Protein AF-A0A535PB67-F1 (afdb_monomer_lite)

Secondary structure (DSSP, 8-state):
--HHHHHHHHHHHHHHHHHHHHHHHTT--HHHHHHHTTS-HHHHHHHHTTGGG----HHHHHHHHHHHHHTTS---HHHHHTT-

pLDDT: mean 71.73, std 11.72, range [42.09, 85.19]

Structure (mmCIF, N/CA/C/O backbone):
data_AF-A0A535PB67-F1
#
_entry.id   AF-A0A535PB67-F1
#
loop_
_atom_site.group_PDB
_atom_site.id
_atom_site.type_symbol
_atom_site.label_atom_id
_atom_site.label_alt_id
_atom_site.label_comp_id
_atom_site.label_asym_id
_atom_site.label_entity_id
_atom_site.label_seq_id
_atom_site.pdbx_PDB_ins_code
_atom_site.Cartn_x
_atom_site.Cartn_y
_atom_site.Cartn_z
_atom_site.occupancy
_atom_site.B_iso_or_equiv
_atom_site.auth_seq_id
_atom_site.auth_comp_id
_atom_site.auth_asym_id
_atom_site.auth_atom_id
_atom_site.pdbx_PDB_model_num
ATOM 1 N N . MET A 1 1 ? 27.011 12.035 -13.698 1.00 42.09 1 MET A N 1
ATOM 2 C CA . MET A 1 1 ? 26.008 11.249 -12.947 1.00 42.09 1 MET A CA 1
ATOM 3 C C . MET A 1 1 ? 24.714 12.058 -12.928 1.00 42.09 1 MET A C 1
ATOM 5 O O . MET A 1 1 ? 24.736 13.185 -12.449 1.00 42.09 1 MET A O 1
ATOM 9 N N . ASN A 1 2 ? 23.649 11.587 -13.581 1.00 43.34 2 ASN A N 1
ATOM 10 C CA . ASN A 1 2 ? 22.494 12.418 -13.949 1.00 43.34 2 ASN A CA 1
ATOM 11 C C . ASN A 1 2 ? 21.587 12.729 -12.746 1.00 43.34 2 ASN A C 1
ATOM 13 O O . ASN A 1 2 ? 20.948 11.830 -12.205 1.00 43.34 2 ASN A O 1
ATOM 17 N N . ARG A 1 3 ? 21.479 14.018 -12.389 1.00 56.81 3 ARG A N 1
ATOM 18 C CA . ARG A 1 3 ? 20.646 14.562 -11.293 1.00 56.81 3 ARG A CA 1
ATOM 19 C C . ARG A 1 3 ? 19.181 14.085 -11.358 1.00 56.81 3 ARG A C 1
ATOM 21 O O . ARG A 1 3 ? 18.548 13.881 -10.332 1.00 56.81 3 ARG A O 1
ATOM 28 N N . HIS A 1 4 ? 18.683 13.819 -12.566 1.00 51.53 4 HIS A N 1
ATOM 29 C CA . HIS A 1 4 ? 17.328 13.333 -12.845 1.00 51.53 4 HIS A CA 1
ATOM 30 C C . HIS A 1 4 ? 17.062 11.892 -12.356 1.00 51.53 4 HIS A C 1
ATOM 32 O O . HIS A 1 4 ? 15.948 11.571 -11.941 1.00 51.53 4 HIS A O 1
ATOM 38 N N . LEU A 1 5 ? 18.083 11.023 -12.368 1.00 52.16 5 LEU A N 1
ATOM 39 C CA . LEU A 1 5 ? 17.964 9.659 -11.836 1.00 52.16 5 LEU A CA 1
ATOM 40 C C . LEU A 1 5 ? 17.945 9.673 -10.302 1.00 52.16 5 LEU A C 1
ATOM 42 O O . LEU A 1 5 ? 17.183 8.930 -9.696 1.00 52.16 5 LEU A O 1
ATOM 46 N N . GLN A 1 6 ? 18.735 10.561 -9.688 1.00 55.81 6 GLN A N 1
ATOM 47 C CA . GLN A 1 6 ? 18.739 10.761 -8.236 1.00 55.81 6 GLN A CA 1
ATOM 48 C C . GLN A 1 6 ? 17.384 11.257 -7.728 1.00 55.81 6 GLN A C 1
ATOM 50 O O . GLN A 1 6 ? 16.831 10.644 -6.822 1.00 55.81 6 GLN A O 1
ATOM 55 N N . GLN A 1 7 ? 16.793 12.266 -8.378 1.00 54.91 7 GLN A N 1
ATOM 56 C CA . GLN A 1 7 ? 15.473 12.776 -7.983 1.00 54.91 7 GLN A CA 1
ATOM 57 C C . GLN A 1 7 ? 14.384 11.698 -8.073 1.00 54.91 7 GLN A C 1
ATOM 59 O O . GLN A 1 7 ? 13.525 11.608 -7.200 1.00 54.91 7 GLN A O 1
ATOM 64 N N . SER A 1 8 ? 14.464 10.828 -9.085 1.00 63.47 8 SER A N 1
ATOM 65 C CA . SER A 1 8 ? 13.537 9.703 -9.243 1.00 63.47 8 SER A CA 1
ATOM 66 C C . SER A 1 8 ? 13.710 8.651 -8.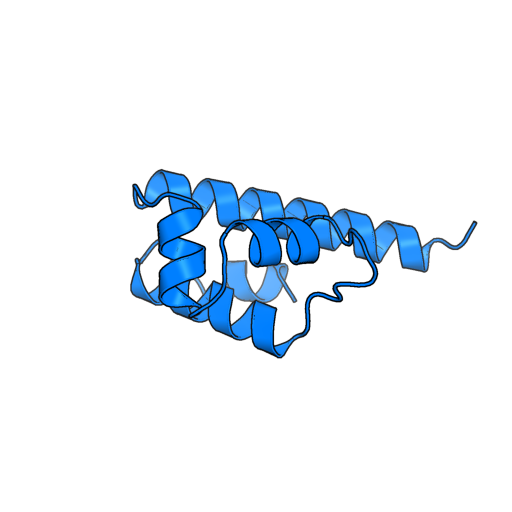137 1.00 63.47 8 SER A C 1
ATOM 68 O O . SER A 1 8 ? 12.728 8.076 -7.679 1.00 63.47 8 SER A O 1
ATOM 70 N N . MET A 1 9 ? 14.940 8.410 -7.668 1.00 65.50 9 MET A N 1
ATOM 71 C CA . MET A 1 9 ? 15.213 7.484 -6.560 1.00 65.50 9 MET A CA 1
ATOM 72 C C . MET A 1 9 ? 14.810 8.061 -5.196 1.00 65.50 9 MET A C 1
ATOM 74 O O . MET A 1 9 ? 14.299 7.328 -4.349 1.00 65.50 9 MET A O 1
ATOM 78 N N . GLU A 1 10 ? 15.007 9.362 -4.979 1.00 69.19 10 GLU A N 1
ATOM 79 C CA . GLU A 1 10 ? 14.615 10.061 -3.748 1.00 69.19 10 GLU A CA 1
ATOM 80 C C . GLU A 1 10 ? 13.089 10.137 -3.611 1.00 69.19 10 GLU A C 1
ATOM 82 O O . GLU A 1 10 ? 12.552 9.806 -2.552 1.00 69.19 10 GLU A O 1
ATOM 87 N N . ALA A 1 11 ? 12.381 10.474 -4.694 1.00 70.00 11 ALA A N 1
ATOM 88 C CA . ALA A 1 11 ? 10.919 10.452 -4.736 1.00 70.00 11 ALA A CA 1
ATOM 89 C C . ALA A 1 11 ? 10.365 9.043 -4.466 1.00 70.00 11 ALA A C 1
ATOM 91 O O . ALA A 1 11 ? 9.458 8.873 -3.654 1.00 70.00 11 ALA A O 1
ATOM 92 N N . LEU A 1 12 ? 10.965 8.008 -5.067 1.00 70.62 12 LEU A N 1
ATOM 93 C CA . LEU A 1 12 ? 10.556 6.618 -4.845 1.00 70.62 12 LEU A CA 1
ATOM 94 C C . LEU A 1 12 ? 10.828 6.147 -3.405 1.00 70.62 12 LEU A C 1
ATOM 96 O O . LEU A 1 12 ? 10.045 5.384 -2.837 1.00 70.62 12 LEU A O 1
ATOM 100 N N . THR A 1 13 ? 11.922 6.618 -2.800 1.00 74.06 13 THR A N 1
ATOM 101 C CA . THR A 1 13 ? 12.256 6.327 -1.398 1.00 74.06 13 THR A CA 1
ATOM 102 C C . THR A 1 13 ? 11.224 6.946 -0.462 1.00 74.06 13 THR A C 1
ATOM 104 O O . THR A 1 13 ? 10.655 6.227 0.359 1.00 74.06 13 THR A O 1
ATOM 107 N N . ARG A 1 14 ? 10.890 8.231 -0.648 1.00 74.69 14 ARG A N 1
ATOM 108 C CA . ARG A 1 14 ? 9.837 8.896 0.136 1.00 74.69 14 ARG A CA 1
ATOM 109 C C . ARG A 1 14 ? 8.479 8.227 -0.044 1.00 74.69 14 ARG A C 1
ATOM 111 O O . ARG A 1 14 ? 7.798 7.956 0.942 1.00 74.69 14 ARG A O 1
ATOM 118 N N . PHE A 1 15 ? 8.133 7.874 -1.283 1.00 75.50 15 PHE A N 1
ATOM 119 C CA . PHE A 1 15 ? 6.907 7.141 -1.589 1.00 75.50 15 PHE A CA 1
ATOM 120 C C . PHE A 1 15 ? 6.818 5.844 -0.792 1.00 75.50 15 PHE A C 1
ATOM 122 O O . PHE A 1 15 ? 5.820 5.557 -0.130 1.00 75.50 15 PHE A O 1
ATOM 129 N N . ARG A 1 16 ? 7.898 5.064 -0.804 1.00 76.44 16 ARG A N 1
ATOM 130 C CA . ARG A 1 16 ? 7.976 3.815 -0.058 1.00 76.44 16 ARG A CA 1
ATOM 131 C C . ARG A 1 16 ? 7.812 4.036 1.444 1.00 76.44 16 ARG A C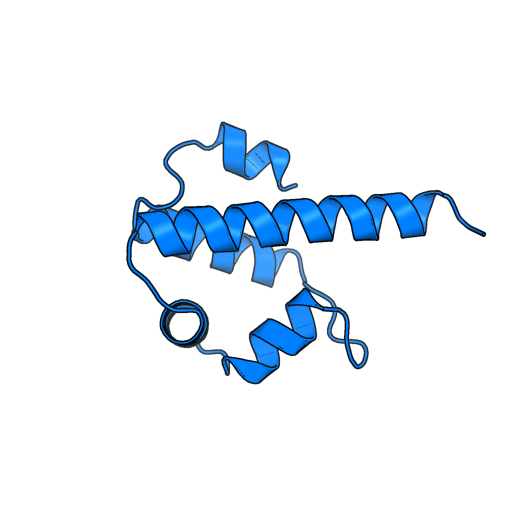 1
ATOM 133 O O . ARG A 1 16 ? 7.099 3.262 2.080 1.00 76.44 16 ARG A O 1
ATOM 140 N N . GLU A 1 17 ? 8.489 5.024 2.016 1.00 80.31 17 GLU A N 1
ATOM 141 C CA . GLU A 1 17 ? 8.397 5.309 3.450 1.00 80.31 17 GLU A CA 1
ATOM 142 C C . GLU A 1 17 ? 6.969 5.675 3.856 1.00 80.31 17 GLU A C 1
ATOM 144 O O . GLU A 1 17 ? 6.453 5.119 4.828 1.00 80.31 17 GLU A O 1
ATOM 149 N N . GLN A 1 18 ? 6.291 6.504 3.061 1.00 78.75 18 GLN A N 1
ATOM 150 C CA . GLN A 1 18 ? 4.908 6.891 3.325 1.00 78.75 18 GLN A CA 1
ATOM 151 C C . GLN A 1 18 ? 3.956 5.696 3.203 1.00 78.75 18 GLN A C 1
ATOM 153 O O . GLN A 1 18 ? 3.140 5.475 4.094 1.00 78.75 18 GLN A O 1
ATOM 158 N N . VAL A 1 19 ? 4.127 4.841 2.187 1.00 78.44 19 VAL A N 1
ATOM 159 C CA . VAL A 1 19 ? 3.362 3.588 2.048 1.00 78.44 19 VAL A CA 1
ATOM 160 C C . VAL A 1 19 ? 3.583 2.658 3.244 1.00 78.44 19 VAL A C 1
ATOM 162 O O . VAL A 1 19 ? 2.628 2.069 3.749 1.00 78.44 19 VAL A O 1
ATOM 165 N N . ILE A 1 20 ? 4.824 2.502 3.716 1.00 80.75 20 ILE A N 1
ATOM 166 C CA . ILE A 1 20 ? 5.134 1.657 4.880 1.00 80.75 20 ILE A CA 1
ATOM 167 C C . ILE A 1 20 ? 4.509 2.234 6.152 1.00 80.75 20 ILE A C 1
ATOM 169 O O . ILE A 1 20 ? 3.942 1.468 6.933 1.00 80.75 20 ILE A O 1
ATOM 173 N N . SER A 1 21 ? 4.608 3.550 6.350 1.00 82.62 21 SER A N 1
ATOM 174 C CA . SER A 1 21 ? 4.054 4.251 7.510 1.00 82.62 21 SER A CA 1
ATOM 175 C C . SER A 1 21 ? 2.529 4.152 7.539 1.00 82.62 21 SER A C 1
ATOM 177 O O . SER A 1 21 ? 1.980 3.604 8.492 1.00 82.62 21 SER A O 1
ATOM 179 N N . ALA A 1 22 ? 1.863 4.542 6.448 1.00 79.94 22 ALA A N 1
ATOM 180 C CA . ALA A 1 22 ? 0.412 4.473 6.286 1.00 79.94 22 ALA A CA 1
ATOM 181 C C . ALA A 1 22 ? -0.106 3.050 6.532 1.00 79.94 22 ALA A C 1
ATOM 183 O O . ALA A 1 22 ? -1.016 2.816 7.327 1.00 79.94 22 ALA A O 1
ATOM 184 N N . ARG A 1 23 ? 0.532 2.055 5.905 1.00 83.69 23 ARG A N 1
ATOM 185 C CA . ARG A 1 23 ? 0.158 0.651 6.077 1.00 83.69 23 ARG A CA 1
ATOM 186 C C . ARG A 1 23 ? 0.327 0.178 7.523 1.00 83.69 23 ARG A C 1
ATOM 188 O O . ARG A 1 23 ? -0.535 -0.536 8.025 1.00 83.69 23 ARG A O 1
ATOM 195 N N . ARG A 1 24 ? 1.425 0.564 8.189 1.00 81.81 24 ARG A N 1
ATOM 196 C CA . ARG A 1 24 ? 1.654 0.253 9.610 1.00 81.81 24 ARG A CA 1
ATOM 197 C C . ARG A 1 24 ? 0.606 0.904 10.503 1.00 81.81 24 ARG A C 1
ATOM 199 O O . ARG A 1 24 ? 0.116 0.232 11.402 1.00 81.81 24 ARG A O 1
ATOM 206 N N . GLN A 1 25 ? 0.259 2.165 10.256 1.00 80.81 25 GLN A N 1
ATOM 207 C CA . GLN A 1 25 ? -0.775 2.876 11.009 1.00 80.81 25 GLN A CA 1
ATOM 208 C C . GLN A 1 25 ? -2.142 2.202 10.870 1.00 80.81 25 GLN A C 1
ATOM 210 O O . GLN A 1 25 ? -2.863 2.076 11.853 1.00 80.81 25 GLN A O 1
ATOM 215 N N . ALA A 1 26 ? -2.456 1.693 9.679 1.00 80.25 26 ALA A N 1
ATOM 216 C CA . ALA A 1 26 ? -3.675 0.933 9.428 1.00 80.25 26 ALA A CA 1
ATOM 217 C C . ALA A 1 26 ? -3.606 -0.540 9.892 1.00 80.25 26 ALA A C 1
ATOM 219 O O . ALA A 1 26 ? -4.586 -1.266 9.766 1.00 80.25 26 ALA A O 1
ATOM 220 N N . GLY A 1 27 ? -2.468 -1.000 10.428 1.00 84.94 27 GLY A N 1
ATOM 221 C CA . GLY A 1 27 ? -2.302 -2.358 10.959 1.00 84.94 27 GLY A CA 1
ATOM 222 C C . GLY A 1 27 ? -2.083 -3.458 9.911 1.00 84.94 27 GLY A C 1
ATOM 223 O O . GLY A 1 27 ? -2.112 -4.637 10.258 1.00 84.94 27 GLY A O 1
ATOM 224 N N . TYR A 1 28 ? -1.828 -3.108 8.646 1.00 84.44 28 TYR A N 1
ATOM 225 C CA . TYR A 1 28 ? -1.666 -4.078 7.556 1.00 84.44 28 TYR A CA 1
ATOM 226 C C . TYR A 1 28 ? -0.194 -4.467 7.314 1.00 84.44 28 TYR A C 1
ATOM 228 O O . TYR A 1 28 ? 0.752 -3.688 7.504 1.00 84.44 28 TYR A O 1
ATOM 236 N N . LEU A 1 29 ? 0.036 -5.694 6.839 1.00 83.69 29 LEU A N 1
ATOM 237 C CA . LEU A 1 29 ? 1.363 -6.183 6.465 1.00 83.69 29 LEU A CA 1
ATOM 238 C C . LEU A 1 29 ? 1.607 -6.013 4.963 1.00 83.69 29 LEU A C 1
ATOM 240 O O . LEU A 1 29 ? 0.699 -5.811 4.162 1.00 83.69 29 LEU A O 1
ATOM 244 N N . GLN A 1 30 ? 2.873 -6.108 4.544 1.00 80.94 30 GLN A N 1
ATOM 245 C CA . GLN A 1 30 ? 3.231 -5.971 3.125 1.00 80.94 30 GLN A CA 1
ATOM 246 C C . GLN A 1 30 ? 2.541 -7.009 2.244 1.00 80.94 30 GLN A C 1
ATOM 248 O O . GLN A 1 30 ? 2.187 -6.700 1.111 1.00 80.94 30 GLN A O 1
ATOM 253 N N . LYS A 1 31 ? 2.326 -8.210 2.787 1.00 82.94 31 LYS A N 1
ATOM 254 C CA . LYS A 1 31 ? 1.587 -9.283 2.125 1.00 82.94 31 LYS A CA 1
ATOM 255 C C . LYS A 1 31 ? 0.118 -8.928 1.895 1.00 82.94 31 LYS A C 1
ATOM 257 O O . LYS A 1 31 ? -0.402 -9.301 0.858 1.00 82.94 31 LYS A O 1
ATOM 262 N N . ASP A 1 32 ? -0.517 -8.177 2.797 1.00 84.56 32 ASP A N 1
ATOM 263 C CA . ASP A 1 32 ? -1.905 -7.737 2.618 1.00 84.56 32 ASP A CA 1
ATOM 264 C C . ASP A 1 32 ? -1.985 -6.711 1.492 1.00 84.56 32 ASP A C 1
ATOM 266 O O . ASP A 1 32 ? -2.906 -6.740 0.684 1.00 84.56 32 ASP A O 1
ATOM 270 N N . LEU A 1 33 ? -0.977 -5.832 1.393 1.00 82.94 33 LEU A N 1
ATOM 271 C CA . LEU A 1 33 ? -0.916 -4.835 0.320 1.00 82.94 33 LEU A CA 1
ATOM 272 C C . LEU A 1 33 ? -0.686 -5.525 -1.019 1.00 82.94 33 LEU A C 1
ATOM 274 O O . LEU A 1 33 ? -1.322 -5.188 -2.008 1.00 82.94 33 LEU A O 1
ATOM 278 N N . ALA A 1 34 ? 0.189 -6.526 -1.035 1.00 85.19 34 ALA A N 1
ATOM 279 C CA . ALA A 1 34 ? 0.421 -7.351 -2.205 1.00 85.19 34 ALA A CA 1
ATOM 280 C C . ALA A 1 34 ? -0.852 -8.119 -2.609 1.00 85.19 34 ALA A C 1
ATOM 282 O O . ALA A 1 34 ? -1.267 -8.036 -3.760 1.00 85.19 34 ALA A O 1
ATOM 283 N N . ALA A 1 35 ? -1.540 -8.746 -1.651 1.00 84.31 35 ALA A N 1
ATOM 284 C CA . ALA A 1 35 ? -2.795 -9.457 -1.881 1.00 84.31 35 ALA A CA 1
ATOM 285 C C . ALA A 1 35 ? -3.893 -8.541 -2.445 1.00 84.31 35 ALA A C 1
ATOM 287 O O . ALA A 1 35 ? -4.555 -8.906 -3.412 1.00 84.31 35 ALA A O 1
ATOM 288 N N . ALA A 1 36 ? -4.044 -7.329 -1.904 1.00 84.25 36 ALA A N 1
ATOM 289 C CA . ALA A 1 36 ? -5.002 -6.339 -2.398 1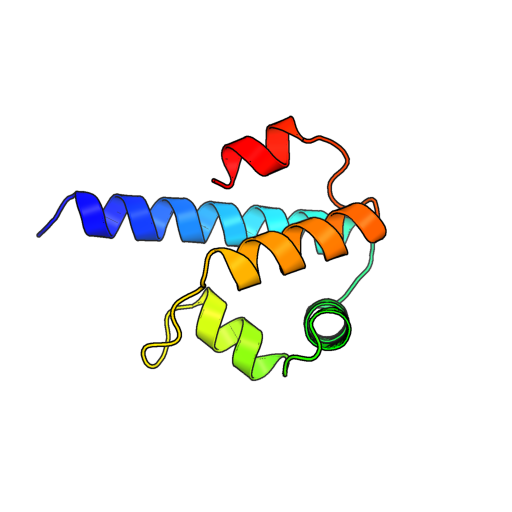.00 84.25 36 ALA A CA 1
ATOM 290 C C . ALA A 1 36 ? -4.672 -5.832 -3.813 1.00 84.25 36 ALA A C 1
ATOM 292 O O . ALA A 1 36 ? -5.572 -5.502 -4.582 1.00 84.25 36 ALA A O 1
ATOM 293 N N . LEU A 1 37 ? -3.389 -5.814 -4.177 1.00 80.88 37 LEU A N 1
ATOM 294 C CA . LEU A 1 37 ? -2.918 -5.491 -5.525 1.00 80.88 37 LEU A CA 1
ATOM 295 C C . LEU A 1 37 ? -2.955 -6.697 -6.479 1.00 80.88 37 LEU A C 1
ATOM 297 O O . LEU A 1 37 ? -2.575 -6.546 -7.638 1.00 80.88 37 LEU A O 1
ATOM 301 N N . ALA A 1 38 ? -3.376 -7.878 -6.007 1.00 81.81 38 ALA A N 1
ATOM 302 C CA . ALA A 1 38 ? -3.240 -9.154 -6.713 1.00 81.81 38 ALA A CA 1
ATOM 303 C C . ALA A 1 38 ? -1.795 -9.417 -7.197 1.00 81.81 38 ALA A C 1
ATOM 305 O O . ALA A 1 38 ? -1.563 -9.973 -8.270 1.00 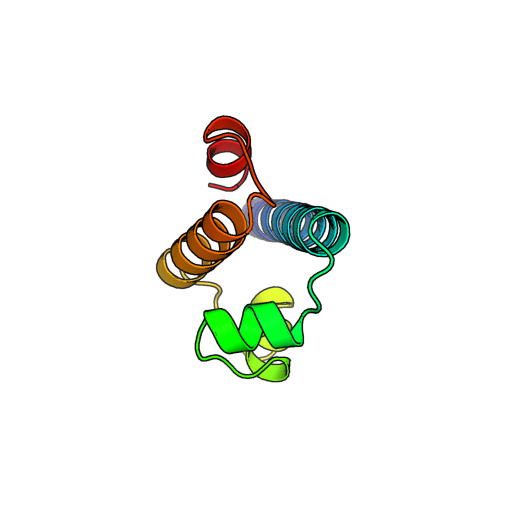81.81 38 ALA A O 1
ATOM 306 N N . LEU A 1 39 ? -0.815 -8.987 -6.399 1.00 80.81 39 LEU A N 1
ATOM 307 C CA . LEU A 1 39 ? 0.614 -9.154 -6.635 1.00 80.81 39 LEU A CA 1
ATOM 308 C C . LEU A 1 39 ? 1.240 -10.017 -5.540 1.00 80.81 39 LEU A C 1
ATOM 310 O O . LEU A 1 39 ? 0.810 -10.021 -4.389 1.00 80.81 39 LEU A O 1
ATOM 314 N N . ASP A 1 40 ? 2.340 -10.679 -5.879 1.00 81.75 40 ASP A N 1
ATOM 315 C CA . ASP A 1 40 ? 3.188 -11.329 -4.886 1.00 81.75 40 ASP A CA 1
ATOM 316 C C . ASP A 1 40 ? 3.934 -10.299 -4.030 1.00 81.75 40 ASP A C 1
ATOM 318 O O . ASP A 1 40 ? 4.437 -9.291 -4.542 1.00 81.75 40 ASP A O 1
ATOM 322 N N . ALA A 1 41 ? 4.068 -10.562 -2.727 1.00 77.69 41 ALA A N 1
ATOM 323 C CA . ALA A 1 41 ? 4.779 -9.667 -1.807 1.00 77.69 41 ALA A CA 1
ATOM 324 C C . ALA A 1 41 ? 6.243 -9.464 -2.227 1.00 77.69 41 ALA A C 1
ATOM 326 O O . ALA A 1 41 ? 6.794 -8.365 -2.104 1.00 77.69 41 ALA A O 1
ATOM 327 N N . GLU A 1 42 ? 6.852 -10.510 -2.786 1.00 80.25 42 GLU A N 1
ATOM 328 C CA . GLU A 1 42 ? 8.189 -10.448 -3.359 1.00 80.25 42 GLU A CA 1
ATOM 329 C C . GLU A 1 42 ? 8.224 -9.579 -4.622 1.00 80.25 42 GLU A C 1
ATOM 331 O O . GLU A 1 42 ? 9.102 -8.728 -4.752 1.00 80.25 42 GLU A O 1
ATOM 336 N N . THR A 1 43 ? 7.245 -9.720 -5.518 1.00 77.31 43 THR A N 1
ATOM 337 C CA . THR A 1 43 ? 7.126 -8.904 -6.737 1.00 77.31 43 THR A CA 1
ATOM 338 C C . THR A 1 43 ? 6.929 -7.427 -6.401 1.00 77.31 43 THR A C 1
ATOM 340 O O . THR A 1 43 ? 7.582 -6.570 -6.996 1.00 77.31 43 THR A O 1
ATOM 343 N N . LEU A 1 44 ? 6.099 -7.117 -5.402 1.00 77.88 44 LEU A N 1
ATOM 344 C CA . LEU A 1 44 ? 5.914 -5.755 -4.901 1.00 77.88 44 LEU A CA 1
ATOM 345 C C . LEU A 1 44 ? 7.219 -5.201 -4.313 1.00 77.88 44 LEU A C 1
ATOM 347 O O . LEU A 1 44 ? 7.595 -4.069 -4.602 1.00 77.88 44 LEU A O 1
ATOM 351 N N . SER A 1 45 ? 7.945 -6.001 -3.527 1.00 77.38 45 SER A N 1
ATOM 352 C CA . SER A 1 45 ? 9.250 -5.605 -2.985 1.00 77.38 45 SER A CA 1
ATOM 353 C C . SER A 1 45 ? 10.284 -5.367 -4.091 1.00 77.38 45 SER A C 1
ATOM 355 O O . SER A 1 45 ? 11.014 -4.378 -4.038 1.00 77.38 45 SER A O 1
ATOM 357 N N . ARG A 1 46 ? 10.317 -6.223 -5.122 1.00 77.75 46 ARG A N 1
ATOM 358 C CA . ARG A 1 46 ? 11.192 -6.079 -6.296 1.00 77.75 46 ARG A CA 1
ATOM 359 C C . ARG A 1 46 ? 10.889 -4.793 -7.067 1.00 77.75 46 ARG A C 1
ATOM 361 O O . ARG A 1 46 ? 11.819 -4.036 -7.337 1.00 77.75 46 ARG A O 1
ATOM 368 N N . LYS A 1 47 ? 9.606 -4.511 -7.327 1.00 74.56 47 LYS A N 1
ATOM 369 C CA . LYS A 1 47 ? 9.123 -3.265 -7.951 1.00 74.56 47 LYS A CA 1
ATOM 370 C C . LYS A 1 47 ? 9.476 -2.024 -7.121 1.00 74.56 47 LYS A C 1
ATOM 372 O O . LYS A 1 47 ? 9.983 -1.050 -7.662 1.00 74.56 47 LYS A O 1
ATOM 377 N N . LEU A 1 48 ? 9.282 -2.072 -5.800 1.00 69.44 48 LEU A N 1
ATOM 378 C CA . LEU A 1 48 ? 9.596 -0.960 -4.889 1.00 69.44 48 LEU A CA 1
ATOM 379 C C . LEU A 1 48 ? 11.099 -0.700 -4.724 1.00 69.44 48 LEU A C 1
ATOM 381 O O . LEU A 1 48 ? 11.490 0.423 -4.437 1.00 69.44 48 LEU A O 1
ATOM 385 N N . HIS A 1 49 ? 11.945 -1.718 -4.873 1.00 69.12 49 HIS A N 1
ATOM 386 C CA . HIS A 1 49 ? 13.401 -1.561 -4.804 1.00 69.12 49 HIS A CA 1
ATOM 387 C C . HIS A 1 49 ? 14.050 -1.360 -6.181 1.00 69.12 49 HIS A C 1
ATOM 389 O O . HIS A 1 49 ? 15.275 -1.303 -6.262 1.00 69.12 49 HIS A O 1
ATOM 395 N N . GLY A 1 50 ? 13.264 -1.310 -7.265 1.00 61.47 50 GLY A N 1
ATOM 396 C CA . GLY A 1 50 ? 13.781 -1.233 -8.636 1.00 61.47 50 GLY A CA 1
ATOM 397 C C . GLY A 1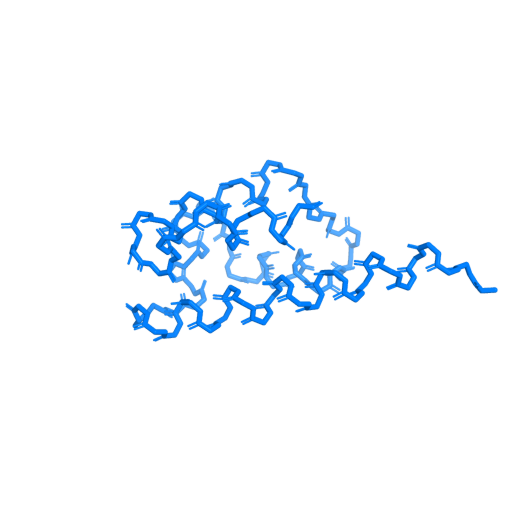 50 ? 14.695 -2.406 -9.011 1.00 61.47 50 GLY A C 1
ATOM 398 O O . GLY A 1 50 ? 15.518 -2.301 -9.921 1.00 61.47 50 GLY A O 1
ATOM 399 N N . ARG A 1 51 ? 14.596 -3.533 -8.296 1.00 59.06 51 ARG A N 1
ATOM 400 C CA . ARG A 1 51 ? 15.476 -4.686 -8.494 1.00 59.06 51 ARG A CA 1
ATOM 401 C C . ARG A 1 51 ? 14.967 -5.459 -9.711 1.00 59.06 51 ARG A C 1
ATOM 403 O O . ARG A 1 51 ? 13.795 -5.822 -9.758 1.00 59.06 51 ARG A O 1
ATOM 410 N N . HIS A 1 52 ? 15.854 -5.739 -10.669 1.00 55.34 52 HIS A N 1
ATOM 411 C CA . HIS A 1 52 ? 15.556 -6.548 -11.863 1.00 55.34 52 HIS A CA 1
ATOM 412 C C . HIS A 1 52 ? 14.635 -5.873 -12.907 1.00 55.34 52 HIS A C 1
ATOM 414 O O . HIS A 1 52 ? 13.754 -6.521 -13.457 1.00 55.34 52 HIS A O 1
ATOM 420 N N . GLN A 1 53 ? 14.817 -4.571 -13.180 1.00 53.41 53 GLN A N 1
ATOM 421 C CA . GLN A 1 53 ? 14.030 -3.820 -14.186 1.00 53.41 53 GLN A CA 1
ATOM 422 C C . GLN A 1 53 ? 12.517 -3.756 -13.897 1.00 53.41 53 GLN A C 1
ATOM 424 O O . GLN A 1 53 ? 11.719 -3.420 -14.769 1.00 53.41 53 GLN A O 1
ATOM 429 N N . ALA A 1 54 ? 12.106 -4.050 -12.664 1.00 60.25 54 ALA A N 1
ATOM 430 C CA . ALA A 1 54 ? 10.725 -3.931 -12.235 1.00 60.25 54 ALA A CA 1
ATOM 431 C C . ALA A 1 54 ? 10.378 -2.444 -12.051 1.00 60.25 54 ALA A C 1
ATOM 433 O O . ALA A 1 54 ? 10.566 -1.876 -10.977 1.00 60.25 54 ALA A O 1
ATOM 434 N N . ILE A 1 55 ? 9.925 -1.802 -13.129 1.00 65.69 55 ILE A N 1
ATOM 435 C CA . ILE A 1 55 ? 9.525 -0.393 -13.127 1.00 65.69 55 ILE A CA 1
ATOM 436 C C . ILE A 1 55 ? 8.179 -0.277 -12.410 1.00 65.69 55 ILE A C 1
ATOM 438 O O . ILE A 1 55 ? 7.202 -0.935 -12.777 1.00 65.69 55 ILE A O 1
ATOM 442 N N . LEU A 1 56 ? 8.134 0.560 -11.373 1.00 68.50 56 LEU A N 1
ATOM 443 C CA . LEU A 1 56 ? 6.895 0.947 -10.712 1.00 68.50 56 LEU A CA 1
ATOM 444 C C . LEU A 1 56 ? 6.115 1.835 -11.690 1.00 68.50 56 LEU A C 1
ATOM 446 O O . LEU A 1 56 ? 6.523 2.959 -11.978 1.00 68.50 56 LEU A O 1
ATOM 450 N N . THR A 1 57 ? 5.042 1.311 -12.280 1.00 73.81 57 THR A N 1
ATOM 451 C CA . THR A 1 57 ? 4.272 2.081 -13.261 1.00 73.81 57 THR A CA 1
ATOM 452 C C . THR A 1 57 ? 3.317 3.039 -12.559 1.00 73.81 57 THR A C 1
ATOM 454 O O . THR A 1 57 ? 2.902 2.812 -11.422 1.00 73.81 57 THR A O 1
ATOM 457 N N . LEU A 1 58 ? 2.878 4.087 -13.259 1.00 72.75 58 LEU A N 1
ATOM 458 C CA . LEU A 1 58 ? 1.847 4.989 -12.738 1.00 72.75 58 LEU A CA 1
ATOM 459 C C . LEU A 1 58 ? 0.551 4.239 -12.371 1.00 72.75 58 LEU A C 1
ATOM 461 O O . LEU A 1 58 ? -0.186 4.654 -11.477 1.00 72.75 58 LEU A O 1
ATOM 465 N N . GLN A 1 59 ? 0.261 3.128 -13.054 1.00 76.12 59 GLN A N 1
ATOM 466 C CA . GLN A 1 59 ? -0.874 2.274 -12.722 1.00 76.12 59 GLN A CA 1
ATOM 467 C C . GLN A 1 59 ? -0.656 1.536 -11.394 1.00 76.12 59 GLN A C 1
ATOM 469 O O . GLN A 1 59 ? -1.572 1.538 -10.572 1.00 76.12 59 GLN A O 1
ATOM 474 N N . ASP A 1 60 ? 0.544 0.988 -11.151 1.00 76.06 60 ASP A N 1
ATOM 475 C CA . ASP A 1 60 ? 0.910 0.394 -9.855 1.00 76.06 60 ASP A CA 1
ATOM 476 C C . ASP A 1 60 ? 0.763 1.435 -8.728 1.00 76.06 60 ASP A C 1
ATOM 478 O O . ASP A 1 60 ? 0.111 1.165 -7.721 1.00 76.06 60 ASP A O 1
ATOM 482 N N . VAL A 1 61 ? 1.280 2.656 -8.927 1.00 77.69 61 VAL A N 1
ATOM 483 C CA . VAL A 1 61 ? 1.160 3.767 -7.959 1.00 77.69 61 VAL A CA 1
ATOM 484 C C . VAL A 1 61 ? -0.304 4.065 -7.641 1.00 77.69 61 VAL A C 1
ATOM 486 O O . VAL A 1 61 ? -0.695 4.103 -6.475 1.00 77.69 61 VAL A O 1
ATOM 489 N N . LYS A 1 62 ? -1.147 4.226 -8.668 1.00 81.25 62 LYS A N 1
ATOM 490 C CA . LYS A 1 62 ? -2.580 4.501 -8.483 1.00 81.25 62 LYS A CA 1
ATOM 491 C C . LYS A 1 62 ? -3.294 3.385 -7.725 1.00 81.25 62 LYS A C 1
ATOM 493 O O . LYS A 1 62 ? -4.166 3.683 -6.912 1.00 81.25 62 LYS A O 1
ATOM 498 N N . GLN A 1 63 ? -2.957 2.124 -7.987 1.00 81.81 63 GLN A N 1
ATOM 499 C CA . GLN A 1 63 ? -3.552 0.983 -7.287 1.00 81.81 63 GLN A CA 1
ATOM 500 C C . GLN A 1 63 ? -3.107 0.923 -5.820 1.00 81.81 63 GLN A C 1
ATOM 502 O O . GLN A 1 63 ? -3.938 0.691 -4.941 1.00 81.81 63 GLN A O 1
ATOM 507 N N . ILE A 1 64 ? -1.835 1.223 -5.533 1.00 81.31 64 ILE A N 1
ATOM 508 C CA . ILE A 1 64 ? -1.318 1.326 -4.160 1.00 81.31 64 ILE A CA 1
ATOM 509 C C . ILE A 1 64 ? -2.058 2.432 -3.403 1.00 81.31 64 ILE A C 1
ATOM 511 O O . ILE A 1 64 ? -2.594 2.178 -2.327 1.00 81.31 64 ILE A O 1
ATOM 515 N N . ILE A 1 65 ? -2.160 3.631 -3.986 1.00 79.00 65 ILE A N 1
ATOM 516 C CA . ILE A 1 65 ? -2.866 4.764 -3.371 1.00 79.00 65 ILE A CA 1
ATOM 517 C C . ILE A 1 65 ? -4.342 4.423 -3.137 1.00 79.00 65 ILE A C 1
ATOM 519 O O . ILE A 1 65 ? -4.857 4.683 -2.055 1.00 79.00 65 ILE A O 1
ATOM 523 N N . LYS A 1 66 ? -5.025 3.799 -4.107 1.00 83.50 66 LYS A N 1
ATOM 524 C CA . LYS A 1 66 ? -6.420 3.356 -3.939 1.00 83.50 66 LYS A CA 1
ATOM 525 C C . LYS A 1 66 ? -6.582 2.354 -2.803 1.00 83.50 66 LYS A C 1
ATOM 527 O O . LYS A 1 66 ? -7.526 2.477 -2.031 1.00 83.50 66 LYS A O 1
ATOM 532 N N . THR A 1 67 ? -5.674 1.389 -2.698 1.00 84.62 67 THR A N 1
ATOM 533 C CA . THR A 1 67 ? -5.702 0.375 -1.637 1.00 84.62 67 THR A CA 1
ATOM 534 C C . THR A 1 67 ? -5.503 1.019 -0.269 1.00 84.62 67 THR A C 1
ATOM 536 O O . THR A 1 67 ? -6.267 0.767 0.656 1.00 84.62 67 THR A O 1
ATOM 539 N N . LEU A 1 68 ? -4.526 1.919 -0.153 1.00 79.94 68 LEU A N 1
ATOM 540 C CA . LEU A 1 68 ? -4.268 2.649 1.085 1.00 79.94 68 LEU A CA 1
ATOM 541 C C . LEU A 1 68 ? -5.430 3.581 1.456 1.00 79.94 68 LEU A C 1
ATOM 543 O O . LEU A 1 68 ? -5.800 3.646 2.623 1.00 79.94 68 LEU A O 1
ATOM 547 N N . ALA A 1 69 ? -6.053 4.246 0.482 1.00 81.94 69 ALA A N 1
ATOM 548 C CA . ALA A 1 69 ? -7.254 5.046 0.708 1.00 81.94 69 ALA A CA 1
ATOM 549 C C . ALA A 1 69 ? -8.445 4.182 1.159 1.00 81.94 69 ALA A C 1
ATOM 551 O O . ALA A 1 69 ? -9.169 4.564 2.075 1.00 81.94 69 ALA A O 1
ATOM 552 N N . ALA A 1 70 ? -8.625 2.994 0.570 1.00 82.81 70 ALA A N 1
ATOM 553 C CA . ALA A 1 70 ? -9.657 2.042 0.982 1.00 82.81 70 ALA A CA 1
ATOM 554 C C . ALA A 1 70 ? -9.448 1.548 2.423 1.00 82.81 70 ALA A C 1
ATOM 556 O O . ALA A 1 70 ? -10.412 1.325 3.150 1.00 82.81 70 ALA A O 1
ATOM 557 N N . TRP A 1 71 ? -8.195 1.431 2.858 1.00 83.50 71 TRP A N 1
ATOM 558 C CA . TRP A 1 71 ? -7.832 1.099 4.236 1.00 83.50 71 TRP A CA 1
ATOM 559 C C . TRP A 1 71 ? -7.850 2.292 5.193 1.00 83.50 71 TRP A C 1
ATOM 561 O O . TRP A 1 71 ? -7.481 2.131 6.353 1.00 83.50 71 TRP A O 1
ATOM 571 N N . GLN A 1 72 ? -8.236 3.482 4.717 1.00 73.06 72 GLN A N 1
ATOM 572 C CA . GLN A 1 72 ? -8.114 4.758 5.435 1.00 73.06 72 GLN A CA 1
ATOM 573 C C . GLN A 1 72 ? -6.694 5.041 5.958 1.00 73.06 72 GLN A C 1
ATOM 575 O O . GLN A 1 72 ? -6.498 5.828 6.878 1.00 73.06 72 GLN A O 1
ATOM 580 N N . ALA A 1 73 ? -5.692 4.406 5.348 1.00 70.06 73 ALA A N 1
ATOM 581 C CA . ALA A 1 73 ? -4.283 4.544 5.682 1.00 70.06 73 ALA A CA 1
ATOM 582 C C . ALA A 1 73 ? -3.700 5.862 5.151 1.00 70.06 73 ALA A C 1
ATOM 584 O O . ALA A 1 73 ? -2.759 6.397 5.724 1.00 70.06 73 ALA A O 1
ATOM 585 N N . ILE A 1 74 ? -4.261 6.378 4.053 1.00 67.38 74 ILE A N 1
ATOM 586 C CA . ILE A 1 74 ? -3.991 7.722 3.536 1.00 67.38 74 ILE A CA 1
ATOM 587 C C . ILE A 1 74 ? -5.337 8.425 3.420 1.00 67.38 74 ILE A C 1
ATOM 589 O O . ILE A 1 74 ? -6.213 7.990 2.671 1.00 67.38 74 ILE A O 1
ATOM 593 N N . THR A 1 75 ? -5.508 9.502 4.176 1.00 59.28 75 THR A N 1
ATOM 594 C CA . THR A 1 75 ? -6.792 10.201 4.320 1.00 59.28 75 THR A CA 1
ATOM 595 C C . THR A 1 75 ? -6.909 11.432 3.428 1.00 59.28 75 THR A C 1
ATOM 597 O O . THR A 1 75 ? -8.010 11.957 3.261 1.00 59.28 75 THR A O 1
ATOM 600 N N . THR A 1 76 ? -5.818 11.873 2.788 1.00 55.72 76 THR A N 1
ATOM 601 C CA . THR A 1 76 ? -5.812 13.155 2.074 1.00 55.72 76 THR A CA 1
ATOM 602 C C . THR A 1 76 ? -5.252 13.055 0.660 1.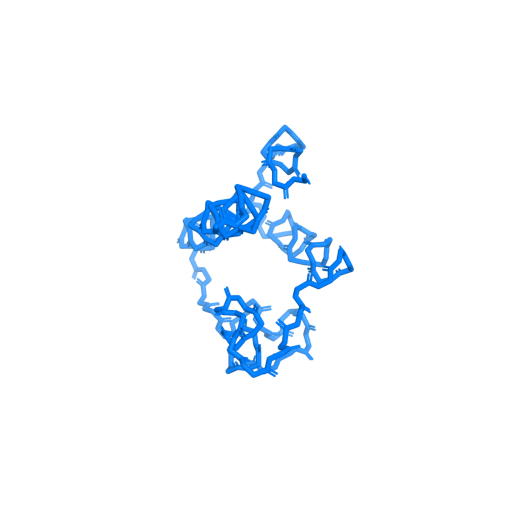00 55.72 76 THR A C 1
ATOM 604 O O . THR A 1 76 ? -4.145 12.576 0.428 1.00 55.72 76 THR A O 1
ATOM 607 N N . ARG A 1 77 ? -5.997 13.612 -0.306 1.00 51.75 77 ARG A N 1
ATOM 608 C CA . ARG A 1 77 ? -5.558 13.780 -1.705 1.00 51.75 77 ARG A CA 1
ATOM 609 C C . ARG A 1 77 ? -4.280 14.622 -1.823 1.00 51.75 77 ARG A C 1
ATOM 611 O O . ARG A 1 77 ? -3.570 14.477 -2.807 1.00 51.75 77 ARG A O 1
ATOM 618 N N . ALA A 1 78 ? -4.002 15.474 -0.833 1.00 53.28 78 ALA A N 1
ATOM 619 C CA . ALA A 1 78 ? -2.760 16.235 -0.726 1.00 53.28 78 ALA A CA 1
ATOM 620 C C . ALA A 1 78 ? -1.540 15.314 -0.548 1.00 53.28 78 ALA A C 1
ATOM 622 O O . ALA A 1 78 ? -0.601 15.431 -1.322 1.00 53.28 78 ALA A O 1
ATOM 623 N N . GLU A 1 79 ? -1.602 14.323 0.348 1.00 58.66 79 GLU A N 1
ATOM 624 C CA . GLU A 1 79 ? -0.526 13.327 0.488 1.00 58.66 79 GLU A CA 1
ATOM 625 C C . GLU A 1 79 ? -0.381 12.470 -0.773 1.00 58.66 79 GLU A C 1
ATOM 627 O O . GLU A 1 79 ? 0.723 12.170 -1.204 1.00 58.66 79 GLU A O 1
ATOM 632 N N . ALA A 1 80 ? -1.491 12.137 -1.438 1.00 54.56 80 ALA A N 1
ATOM 633 C CA . ALA A 1 80 ? -1.444 11.435 -2.721 1.00 54.56 80 ALA A CA 1
ATOM 634 C C . ALA A 1 80 ? -0.848 12.276 -3.870 1.00 54.56 80 ALA A C 1
ATOM 636 O O . ALA A 1 80 ? -0.350 11.706 -4.838 1.00 54.56 80 ALA A O 1
ATOM 637 N N . LEU A 1 81 ? -0.926 13.609 -3.791 1.00 54.59 81 LEU A N 1
ATOM 638 C CA . LEU A 1 81 ? -0.343 14.532 -4.769 1.00 54.59 81 LEU A CA 1
ATOM 639 C C . LEU A 1 81 ? 1.137 14.807 -4.500 1.00 54.59 81 LEU A C 1
ATOM 641 O O . LEU A 1 81 ? 1.864 15.030 -5.456 1.00 54.59 81 LEU A O 1
ATOM 645 N N . GLU A 1 82 ? 1.595 14.737 -3.248 1.00 54.94 82 GLU A N 1
ATOM 646 C CA . GLU A 1 82 ? 3.033 14.761 -2.923 1.00 54.94 82 GLU A CA 1
ATOM 647 C C . GLU A 1 82 ? 3.770 13.478 -3.355 1.00 54.94 82 GLU A C 1
ATOM 649 O O . GLU A 1 82 ? 4.999 13.428 -3.362 1.00 54.94 82 GLU A O 1
ATOM 654 N N . LEU A 1 83 ? 3.013 12.443 -3.732 1.00 52.22 83 LEU A N 1
ATOM 655 C CA . LEU A 1 83 ? 3.496 11.143 -4.202 1.00 52.22 83 LEU A CA 1
ATOM 656 C C . LEU A 1 83 ? 3.550 11.012 -5.741 1.00 52.22 83 LEU A C 1
ATOM 658 O O . LEU A 1 83 ? 3.931 9.946 -6.234 1.00 52.22 83 LEU A O 1
ATOM 662 N N . LEU A 1 84 ? 3.141 12.047 -6.485 1.00 51.72 84 LEU A N 1
ATOM 663 C CA . LEU A 1 84 ? 3.099 12.118 -7.957 1.00 51.72 84 LEU A CA 1
ATOM 664 C C . LEU A 1 84 ? 4.269 12.937 -8.510 1.00 51.72 84 LEU A C 1
ATOM 666 O O . LEU A 1 84 ? 4.797 12.516 -9.565 1.00 51.72 84 LEU A O 1
#

Foldseek 3Di:
DDPVVVVVLVLLVVLVVLLVQLCVVLVHDLCVLCVQVVHGSVLVVCCSVCPPVNPCDPVNLVSSVVVSVVSVSDVDVVVSVSSD

Radius of gyration: 12.63 Å; chains: 1; bounding box: 36×28×25 Å

Sequence (84 aa):
MNRHLQQSMEALTRFREQVISARRQAGYLQKDLAAALALDAETLSRKLHGRHQAILTLQDVKQIIKTLAAWQAITTRAEALELL